Protein AF-A0A0F7C1M1-F1 (afdb_monomer_lite)

Foldseek 3Di:
DDPLLVVLLVQLLCCQEPVVDDSVVSLVVSCVVSVHDSVSSCVVNVVVVDGGPNVVVVVVVVVVVVVVVVVVVVVVD

Radius of gyration: 17.72 Å; chains: 1; bounding box: 53×18×41 Å

Organism: Brevibacillus laterosporus (NCBI:txid1465)

pLDDT: mean 86.51, std 11.96, range [52.06, 97.75]

Structure (mmCIF, N/CA/C/O backbone):
data_AF-A0A0F7C1M1-F1
#
_entry.id   AF-A0A0F7C1M1-F1
#
loop_
_atom_site.group_PDB
_atom_site.id
_atom_site.type_symbol
_atom_site.label_atom_id
_atom_site.label_alt_id
_atom_site.label_comp_id
_atom_site.label_asym_id
_atom_site.label_entity_id
_atom_site.label_seq_id
_atom_site.pdbx_PDB_ins_code
_atom_site.Cartn_x
_atom_site.Cartn_y
_atom_site.Cartn_z
_atom_site.occupancy
_atom_site.B_iso_or_equiv
_atom_site.auth_seq_id
_atom_site.auth_comp_id
_atom_site.auth_asym_id
_atom_site.auth_atom_id
_atom_site.pdbx_PDB_model_num
ATOM 1 N N . MET A 1 1 ? -18.290 -4.264 0.834 1.00 60.94 1 MET A N 1
ATOM 2 C CA . MET A 1 1 ? -16.861 -4.057 1.162 1.00 60.94 1 MET A CA 1
ATOM 3 C C . MET A 1 1 ? -16.790 -2.954 2.203 1.00 60.94 1 MET A C 1
ATOM 5 O O . MET A 1 1 ? -17.447 -1.941 2.005 1.00 60.94 1 MET A O 1
ATOM 9 N N . ASP A 1 2 ? -16.081 -3.162 3.312 1.00 81.69 2 ASP A N 1
ATOM 10 C CA . ASP A 1 2 ? -15.977 -2.157 4.378 1.00 81.69 2 ASP A CA 1
ATOM 11 C C . ASP A 1 2 ? -15.321 -0.864 3.845 1.00 81.69 2 ASP A C 1
ATOM 13 O O . ASP A 1 2 ? -14.333 -0.922 3.103 1.00 81.69 2 ASP A O 1
ATOM 17 N N . SER A 1 3 ? -15.871 0.303 4.203 1.00 90.69 3 SER A N 1
ATOM 18 C CA . SER A 1 3 ? -15.387 1.627 3.774 1.00 90.69 3 SER A CA 1
ATOM 19 C C . SER A 1 3 ? -13.901 1.811 4.091 1.00 90.69 3 SER A C 1
ATOM 21 O O . SER A 1 3 ? -13.147 2.369 3.290 1.00 90.69 3 SER A O 1
ATOM 23 N N . ASN A 1 4 ? -13.452 1.285 5.233 1.00 95.44 4 ASN A N 1
ATOM 24 C CA . ASN A 1 4 ? -12.055 1.376 5.649 1.00 95.44 4 ASN A CA 1
ATOM 25 C C . ASN A 1 4 ? -11.138 0.472 4.824 1.00 95.44 4 ASN A C 1
ATOM 27 O O . ASN A 1 4 ? -10.037 0.887 4.457 1.00 95.44 4 ASN A O 1
ATOM 31 N N . LEU A 1 5 ? -11.604 -0.725 4.462 1.00 95.06 5 LEU A N 1
ATOM 32 C CA . LEU A 1 5 ? -10.850 -1.634 3.605 1.00 95.06 5 LEU A CA 1
ATOM 33 C C . LEU A 1 5 ? -10.665 -1.031 2.208 1.00 95.06 5 LEU A C 1
ATOM 35 O O . LEU A 1 5 ? -9.539 -0.975 1.716 1.00 95.06 5 LEU A O 1
ATOM 39 N N . PHE A 1 6 ? -11.725 -0.489 1.607 1.00 95.19 6 PHE A N 1
ATOM 40 C CA . PHE A 1 6 ? -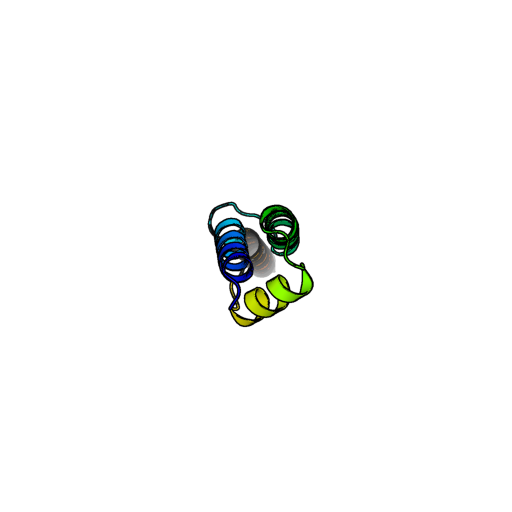11.629 0.176 0.304 1.00 95.19 6 PHE A CA 1
ATOM 41 C C . PHE A 1 6 ? -10.662 1.372 0.332 1.00 95.19 6 PHE A C 1
ATOM 43 O O . PHE A 1 6 ? -9.732 1.441 -0.476 1.00 95.19 6 PHE A O 1
ATOM 50 N N . LYS A 1 7 ? -10.807 2.273 1.316 1.00 97.06 7 LYS A N 1
ATOM 51 C CA . LYS A 1 7 ? -9.906 3.430 1.491 1.00 97.06 7 LYS A CA 1
ATOM 52 C C . LYS A 1 7 ? -8.453 3.006 1.703 1.00 97.06 7 LYS A C 1
ATOM 54 O O . LYS A 1 7 ? -7.540 3.667 1.206 1.00 97.06 7 LYS A O 1
ATOM 59 N N . SER A 1 8 ? -8.230 1.907 2.421 1.00 97.25 8 SER A N 1
ATOM 60 C CA . SER A 1 8 ? -6.886 1.387 2.658 1.00 97.25 8 SER A CA 1
ATOM 61 C C . SER A 1 8 ? -6.226 0.874 1.379 1.00 97.25 8 SER A C 1
ATOM 63 O O . SER A 1 8 ? -5.064 1.195 1.148 1.00 97.25 8 SER A O 1
ATOM 65 N N . ILE A 1 9 ? -6.963 0.175 0.510 1.00 96.19 9 ILE A N 1
ATOM 66 C CA . ILE A 1 9 ? -6.452 -0.322 -0.775 1.00 96.19 9 ILE A CA 1
ATOM 67 C C . ILE A 1 9 ? -6.122 0.850 -1.697 1.00 96.19 9 ILE A C 1
ATOM 69 O O . ILE A 1 9 ? -5.008 0.917 -2.212 1.00 96.19 9 ILE A O 1
ATOM 73 N N . LEU A 1 10 ? -7.023 1.832 -1.818 1.00 95.50 10 LEU A N 1
ATOM 74 C CA . LEU A 1 10 ? -6.769 3.033 -2.618 1.00 95.50 10 LEU A CA 1
ATOM 75 C C . LEU A 1 10 ? -5.537 3.806 -2.113 1.00 95.50 10 LEU A C 1
ATOM 77 O O . LEU A 1 10 ? -4.705 4.253 -2.903 1.00 95.50 10 LEU A O 1
ATOM 81 N N . SER A 1 11 ? -5.381 3.915 -0.789 1.00 96.56 11 SER A N 1
ATOM 82 C CA . SER A 1 11 ? -4.194 4.505 -0.156 1.00 96.56 11 SER A CA 1
ATOM 83 C C . SER A 1 11 ? -2.914 3.734 -0.491 1.00 96.56 11 SER A C 1
ATOM 85 O O . SER A 1 11 ? -1.888 4.364 -0.750 1.00 96.56 11 SER A O 1
ATOM 87 N N . VAL A 1 12 ? -2.948 2.395 -0.512 1.00 97.25 12 VAL A N 1
ATOM 88 C CA . VAL A 1 12 ? -1.792 1.584 -0.924 1.00 97.25 12 VAL A CA 1
ATOM 89 C C . VAL A 1 12 ? -1.422 1.863 -2.373 1.00 97.25 12 VAL A C 1
ATOM 91 O O . VAL A 1 12 ? -0.262 2.178 -2.638 1.00 97.25 12 VAL A O 1
ATOM 94 N N . CYS A 1 13 ? -2.393 1.804 -3.285 1.00 95.19 13 CYS A N 1
ATOM 95 C CA . CYS A 1 13 ? -2.166 2.037 -4.710 1.00 95.19 13 CYS A CA 1
ATOM 96 C C . CYS A 1 13 ? -1.523 3.407 -4.944 1.00 95.19 13 CYS A C 1
ATOM 98 O O . CYS A 1 13 ? -0.435 3.472 -5.510 1.00 95.19 13 CYS A O 1
ATOM 100 N N . LYS A 1 14 ? -2.106 4.477 -4.383 1.00 95.44 14 LYS A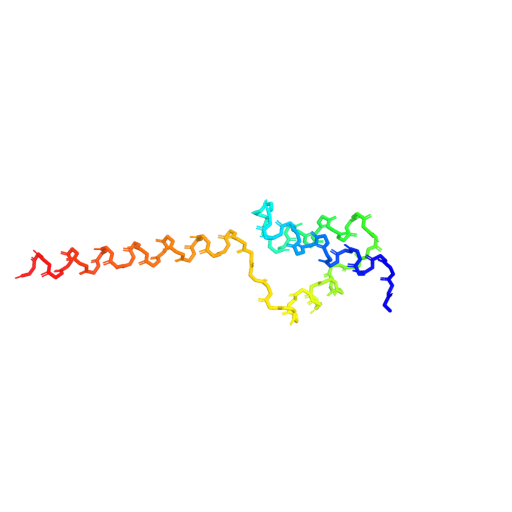 N 1
ATOM 101 C CA . LYS A 1 14 ? -1.564 5.840 -4.490 1.00 95.44 14 LYS A CA 1
ATOM 102 C C . LYS A 1 14 ? -0.124 5.946 -3.981 1.00 95.44 14 LYS A C 1
ATOM 104 O O . LYS A 1 14 ? 0.717 6.610 -4.578 1.00 95.44 14 LYS A O 1
ATOM 109 N N . ARG A 1 15 ? 0.192 5.290 -2.861 1.00 95.00 15 ARG A N 1
ATOM 110 C CA . ARG A 1 15 ? 1.552 5.304 -2.295 1.00 95.00 15 ARG A CA 1
ATOM 111 C C . ARG A 1 15 ? 2.561 4.582 -3.180 1.00 95.00 15 ARG A C 1
ATOM 113 O O . ARG A 1 15 ? 3.705 5.023 -3.266 1.00 95.00 15 ARG A O 1
ATOM 120 N N . MET A 1 16 ? 2.145 3.490 -3.811 1.00 94.38 16 MET A N 1
ATOM 121 C CA . MET A 1 16 ? 2.987 2.702 -4.707 1.00 94.38 16 MET A CA 1
ATOM 122 C C . MET A 1 16 ? 3.2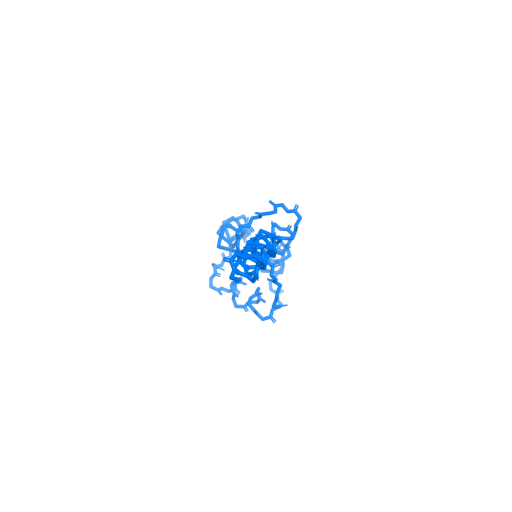40 3.404 -6.045 1.00 94.38 16 MET A C 1
ATOM 124 O O . MET A 1 16 ? 4.350 3.300 -6.568 1.00 94.38 16 MET A O 1
ATOM 128 N N . THR A 1 17 ? 2.244 4.099 -6.597 1.00 91.19 17 THR A N 1
ATOM 129 C CA . THR A 1 17 ? 2.337 4.742 -7.918 1.00 91.19 17 THR A CA 1
ATOM 130 C C . THR A 1 17 ? 2.906 6.155 -7.842 1.00 91.19 17 THR A C 1
ATOM 132 O O . THR A 1 17 ? 3.819 6.486 -8.595 1.00 91.19 17 THR A O 1
ATOM 135 N N . ASP A 1 18 ? 2.429 6.972 -6.900 1.00 90.06 18 ASP A N 1
ATOM 136 C CA . ASP A 1 18 ? 2.698 8.416 -6.907 1.00 90.06 18 ASP A CA 1
ATOM 137 C C . ASP A 1 18 ? 3.838 8.782 -5.956 1.00 90.06 18 ASP A C 1
ATOM 139 O O . ASP A 1 18 ? 4.615 9.695 -6.222 1.00 90.06 18 ASP A O 1
ATOM 143 N N . LEU A 1 19 ? 3.948 8.061 -4.836 1.00 87.94 19 LEU A N 1
ATOM 144 C CA . LEU A 1 19 ? 4.856 8.403 -3.735 1.00 87.94 19 LEU A CA 1
ATOM 145 C C . LEU A 1 19 ? 6.062 7.459 -3.614 1.00 87.94 19 LEU A C 1
ATOM 147 O O . LEU A 1 19 ? 6.801 7.519 -2.637 1.00 87.94 19 LEU A O 1
ATOM 151 N N . ASN A 1 20 ? 6.260 6.587 -4.602 1.00 87.88 20 ASN A N 1
ATOM 152 C CA . ASN A 1 20 ? 7.414 5.695 -4.731 1.00 87.88 20 ASN A CA 1
ATOM 153 C C . ASN A 1 20 ? 7.667 4.730 -3.548 1.00 87.88 20 ASN A C 1
ATOM 155 O O . ASN A 1 20 ? 8.792 4.271 -3.331 1.00 87.88 20 ASN A O 1
ATOM 159 N N . TYR A 1 21 ? 6.630 4.387 -2.778 1.00 91.00 21 TYR A N 1
ATOM 160 C CA . TYR A 1 21 ? 6.753 3.430 -1.674 1.00 91.00 21 TYR A CA 1
ATOM 161 C C . TYR A 1 21 ? 6.860 1.988 -2.181 1.00 91.00 21 TYR A C 1
ATOM 163 O O . TYR A 1 21 ? 6.332 1.622 -3.236 1.00 91.00 21 TYR A O 1
ATOM 171 N N . THR A 1 22 ? 7.500 1.127 -1.384 1.00 91.12 22 THR A N 1
ATOM 172 C CA . THR A 1 22 ? 7.403 -0.323 -1.596 1.00 91.12 22 THR A CA 1
ATOM 173 C C . THR A 1 22 ? 5.980 -0.803 -1.299 1.00 91.12 22 THR A C 1
ATOM 175 O O . THR A 1 22 ? 5.256 -0.198 -0.501 1.00 91.12 22 THR A O 1
ATOM 178 N N . LYS A 1 23 ? 5.581 -1.928 -1.908 1.00 93.19 23 LYS A N 1
ATOM 179 C CA . LYS A 1 23 ? 4.284 -2.566 -1.630 1.00 93.19 23 LYS A CA 1
ATOM 180 C C . LYS A 1 23 ? 4.113 -2.845 -0.128 1.00 93.19 23 LYS A C 1
ATOM 182 O O . LYS A 1 23 ? 3.067 -2.545 0.439 1.00 93.19 23 LYS A O 1
ATOM 187 N N . GLN A 1 24 ? 5.151 -3.367 0.527 1.00 94.38 24 GLN A N 1
ATOM 188 C CA . GLN A 1 24 ? 5.115 -3.717 1.948 1.00 94.38 24 GLN A CA 1
ATOM 189 C C . GLN A 1 24 ? 4.933 -2.487 2.851 1.00 94.38 24 GLN A C 1
ATOM 191 O O . GLN A 1 24 ? 4.074 -2.505 3.736 1.00 94.38 24 GLN A O 1
ATOM 196 N N . ASP A 1 25 ? 5.673 -1.403 2.602 1.00 95.75 25 ASP A N 1
ATOM 197 C CA . ASP A 1 25 ? 5.566 -0.176 3.401 1.00 95.75 25 ASP A CA 1
ATOM 198 C C . ASP A 1 25 ? 4.200 0.489 3.225 1.00 95.75 25 ASP A C 1
ATOM 200 O O . ASP A 1 25 ? 3.557 0.882 4.203 1.00 95.75 25 ASP A O 1
ATOM 204 N N . ALA A 1 26 ? 3.717 0.562 1.982 1.00 96.44 26 ALA A N 1
ATOM 205 C CA . ALA A 1 26 ? 2.408 1.120 1.674 1.00 96.44 26 ALA A CA 1
ATOM 206 C C . ALA A 1 26 ? 1.284 0.357 2.401 1.00 96.44 26 ALA A C 1
ATOM 208 O O . ALA A 1 26 ? 0.400 0.991 2.993 1.00 96.44 26 ALA A O 1
ATOM 209 N N . ILE A 1 27 ? 1.347 -0.983 2.414 1.00 97.12 27 ILE A N 1
ATOM 210 C CA . ILE A 1 27 ? 0.403 -1.853 3.133 1.00 97.12 27 ILE A CA 1
ATOM 211 C C . ILE A 1 27 ? 0.479 -1.610 4.641 1.00 97.12 27 ILE A C 1
ATOM 213 O O . ILE A 1 27 ? -0.556 -1.380 5.264 1.00 97.12 27 ILE A O 1
ATOM 217 N N . LYS A 1 28 ? 1.678 -1.602 5.235 1.00 97.75 28 LYS A N 1
ATOM 218 C CA . LYS A 1 28 ? 1.864 -1.405 6.683 1.00 97.75 28 LYS A CA 1
ATOM 219 C C . LYS A 1 28 ? 1.303 -0.060 7.156 1.00 97.75 28 LYS A C 1
ATOM 221 O O . LYS A 1 28 ? 0.588 -0.005 8.157 1.00 97.75 28 LYS A O 1
ATOM 226 N N . ILE A 1 29 ? 1.586 1.016 6.418 1.00 97.31 29 ILE A N 1
ATOM 227 C CA . ILE A 1 29 ? 1.098 2.368 6.726 1.00 97.31 29 ILE A CA 1
ATOM 228 C C . ILE A 1 29 ? -0.429 2.434 6.602 1.00 97.31 29 ILE A C 1
ATOM 230 O O . ILE A 1 29 ? -1.101 2.973 7.484 1.00 97.31 29 ILE A O 1
ATOM 234 N N . SER A 1 30 ? -0.989 1.879 5.524 1.00 96.88 30 SER A N 1
ATOM 235 C CA . SER A 1 30 ? -2.434 1.937 5.269 1.00 96.88 30 SER A CA 1
ATOM 236 C C . SER A 1 30 ? -3.222 1.073 6.258 1.00 96.88 30 SER A C 1
ATOM 238 O O . SER A 1 30 ? -4.235 1.531 6.781 1.00 96.88 30 SER A O 1
ATOM 240 N N . ALA A 1 31 ? -2.714 -0.113 6.605 1.00 97.38 31 ALA A N 1
ATOM 241 C CA . ALA A 1 31 ? -3.285 -0.983 7.634 1.00 97.38 31 ALA A CA 1
ATOM 242 C C . ALA A 1 31 ? -3.416 -0.260 8.981 1.00 97.38 31 ALA A C 1
ATOM 244 O O . ALA A 1 31 ? -4.496 -0.223 9.572 1.00 97.38 31 ALA A O 1
ATOM 245 N N . LYS A 1 32 ? -2.335 0.397 9.427 1.00 97.25 32 LYS A N 1
ATOM 246 C CA . LYS A 1 32 ? -2.327 1.174 10.674 1.00 97.25 32 LYS A CA 1
ATOM 247 C C . LYS A 1 32 ? -3.306 2.352 10.623 1.00 97.25 32 LYS A C 1
ATOM 249 O O . LYS A 1 32 ? -4.029 2.577 11.587 1.00 97.25 32 LYS A O 1
ATOM 254 N N . LYS A 1 33 ? -3.343 3.094 9.509 1.00 97.00 33 LYS A N 1
ATOM 255 C CA . LYS A 1 33 ? -4.188 4.292 9.355 1.00 97.00 33 LYS A CA 1
ATOM 256 C C . LYS A 1 33 ? -5.684 3.972 9.380 1.00 97.00 33 LYS A C 1
ATOM 258 O O . LYS A 1 33 ? -6.445 4.705 10.000 1.00 97.00 33 LYS A O 1
ATOM 263 N N . PHE A 1 34 ? -6.098 2.909 8.695 1.00 96.44 34 PHE A N 1
ATOM 264 C CA . PHE A 1 34 ? -7.513 2.569 8.508 1.00 96.44 34 PHE A CA 1
ATOM 265 C C . PHE A 1 34 ? -7.997 1.431 9.416 1.00 96.44 34 PHE A C 1
ATOM 267 O O . PHE A 1 34 ? -9.138 1.004 9.282 1.00 96.44 34 PHE A O 1
ATOM 274 N N . LYS A 1 35 ? -7.153 0.966 10.351 1.00 95.44 35 LYS A N 1
ATOM 275 C CA . LYS A 1 35 ? -7.462 -0.098 11.323 1.00 95.44 35 LYS A CA 1
ATOM 276 C C . LYS A 1 35 ? -7.968 -1.390 10.662 1.00 95.44 35 LYS A C 1
ATOM 278 O O . LYS A 1 35 ? -8.923 -2.002 11.121 1.00 95.44 35 LYS A O 1
ATOM 283 N N . VAL A 1 36 ? -7.307 -1.801 9.584 1.00 95.25 36 VAL A N 1
ATOM 284 C CA . VAL A 1 36 ? -7.603 -3.032 8.830 1.00 95.25 36 VAL A CA 1
ATOM 285 C C . VAL A 1 36 ? -6.367 -3.918 8.757 1.00 95.25 36 VAL A C 1
ATOM 287 O O . VAL A 1 36 ? -5.238 -3.443 8.910 1.00 95.25 36 VAL A O 1
ATOM 290 N N . THR A 1 37 ? -6.558 -5.217 8.532 1.00 96.44 37 THR A N 1
ATOM 291 C CA . THR A 1 37 ? -5.437 -6.160 8.550 1.00 96.44 37 THR A CA 1
ATOM 292 C C . THR A 1 37 ? -4.578 -6.043 7.289 1.00 96.44 37 THR A C 1
ATOM 294 O O . THR A 1 37 ? -5.065 -5.842 6.175 1.00 96.44 37 THR A O 1
ATOM 297 N N . GLN A 1 38 ? -3.264 -6.231 7.441 1.00 97.31 38 GLN A N 1
ATOM 298 C CA . GLN A 1 38 ? -2.346 -6.248 6.295 1.00 97.31 38 GLN A CA 1
ATOM 299 C C . GLN A 1 38 ? -2.671 -7.390 5.320 1.00 97.31 38 GLN A C 1
ATOM 301 O O . GLN A 1 38 ? -2.511 -7.227 4.112 1.00 97.31 38 GLN A O 1
ATOM 306 N N . LYS A 1 39 ? -3.148 -8.533 5.839 1.00 96.56 39 LYS A N 1
ATOM 307 C CA . LYS A 1 39 ? -3.506 -9.719 5.050 1.00 96.56 39 LYS A CA 1
ATOM 308 C C . LYS A 1 39 ? -4.645 -9.424 4.075 1.00 96.56 39 LYS A C 1
ATOM 310 O O . LYS A 1 39 ? -4.549 -9.794 2.907 1.00 96.56 39 LYS A O 1
ATOM 315 N N . GLU A 1 40 ? -5.692 -8.740 4.532 1.00 94.25 40 GLU A N 1
ATOM 316 C CA . GLU A 1 40 ? -6.821 -8.373 3.675 1.00 94.25 40 GLU A CA 1
ATOM 317 C C . GLU A 1 40 ? -6.401 -7.386 2.594 1.00 94.25 40 GLU A C 1
ATOM 319 O O . GLU A 1 40 ? -6.671 -7.623 1.421 1.00 94.25 40 GLU A O 1
ATOM 324 N N . ILE A 1 41 ? -5.668 -6.331 2.959 1.00 95.75 41 ILE A N 1
ATOM 325 C CA . ILE A 1 41 ? -5.174 -5.351 1.985 1.00 95.75 41 ILE A CA 1
ATOM 326 C C . ILE A 1 41 ? -4.303 -6.035 0.928 1.00 95.75 41 ILE A C 1
ATOM 328 O O . ILE A 1 41 ? -4.508 -5.826 -0.267 1.00 95.75 41 ILE A O 1
ATOM 332 N N . LYS A 1 42 ? -3.358 -6.882 1.361 1.00 95.56 42 LYS A N 1
ATOM 333 C CA . LYS A 1 42 ? -2.446 -7.607 0.471 1.00 95.56 42 LYS A CA 1
ATOM 334 C C . LYS A 1 42 ? -3.209 -8.457 -0.542 1.00 95.56 42 LYS A C 1
ATOM 336 O O . LYS A 1 42 ? -2.873 -8.404 -1.717 1.00 95.56 42 LYS A O 1
ATOM 341 N N . LYS A 1 43 ? -4.257 -9.175 -0.114 1.00 95.25 43 LYS A N 1
ATOM 342 C CA . LYS A 1 43 ? -5.102 -9.982 -1.010 1.00 95.25 43 LYS A CA 1
ATOM 343 C C . LYS A 1 43 ? -5.624 -9.150 -2.185 1.00 95.25 43 LYS A C 1
ATOM 345 O O . LYS A 1 43 ? -5.471 -9.564 -3.327 1.00 95.25 43 LYS A O 1
ATOM 350 N N . TYR A 1 44 ? -6.211 -7.983 -1.921 1.00 94.69 44 TYR A N 1
ATOM 351 C CA . TYR A 1 44 ? -6.785 -7.148 -2.982 1.00 94.69 44 TYR A CA 1
ATOM 352 C C . TYR A 1 44 ? -5.723 -6.430 -3.814 1.00 94.69 44 TYR A C 1
ATOM 354 O O . TYR A 1 44 ? -5.843 -6.369 -5.030 1.00 94.69 44 TYR A O 1
ATOM 362 N N . VAL A 1 45 ? -4.663 -5.923 -3.184 1.00 93.00 45 VAL A N 1
ATOM 363 C CA . VAL A 1 45 ? -3.563 -5.258 -3.899 1.00 93.00 45 VAL A CA 1
ATOM 364 C C . VAL A 1 45 ? -2.846 -6.229 -4.839 1.00 93.00 45 VAL A C 1
ATOM 366 O O . VAL A 1 45 ? -2.476 -5.839 -5.943 1.00 93.00 45 VAL A O 1
ATOM 369 N N . ASP A 1 46 ? -2.676 -7.489 -4.435 1.00 93.62 46 ASP A N 1
ATOM 370 C CA . ASP A 1 46 ? -2.097 -8.523 -5.294 1.00 93.62 46 ASP A CA 1
ATOM 371 C C . ASP A 1 46 ? -3.036 -8.883 -6.459 1.00 93.62 46 ASP A C 1
ATOM 373 O O . ASP A 1 46 ? -2.562 -9.009 -7.584 1.00 93.62 46 ASP A O 1
ATOM 377 N N . LEU A 1 47 ? -4.355 -8.954 -6.230 1.00 94.62 47 LEU A N 1
ATOM 378 C CA . LEU A 1 47 ? -5.349 -9.180 -7.292 1.00 94.62 47 LEU A CA 1
ATOM 379 C C . LEU A 1 47 ? -5.401 -8.048 -8.327 1.00 94.62 47 LEU A C 1
ATOM 381 O O . LEU A 1 47 ? -5.675 -8.304 -9.494 1.00 94.62 47 LEU A O 1
ATOM 385 N N . LEU A 1 48 ? -5.134 -6.805 -7.917 1.00 91.25 48 LEU A N 1
ATOM 386 C CA . LEU A 1 48 ? -5.107 -5.655 -8.825 1.00 91.25 48 LEU A CA 1
ATOM 387 C C . LEU A 1 48 ? -3.890 -5.657 -9.763 1.00 91.25 48 LEU A C 1
ATOM 389 O O . LEU A 1 48 ? -3.890 -4.915 -10.740 1.00 91.25 48 LEU A O 1
ATOM 393 N N . GLY A 1 49 ? -2.841 -6.432 -9.467 1.00 87.62 49 GLY A N 1
ATOM 394 C CA . GLY A 1 49 ? -1.659 -6.540 -10.330 1.00 87.62 49 GLY A CA 1
ATOM 395 C C . GLY A 1 49 ? -0.843 -5.248 -10.487 1.00 87.62 49 GLY A C 1
ATOM 396 O O . GLY A 1 49 ? 0.017 -5.173 -11.359 1.00 87.62 49 GLY A O 1
ATOM 397 N N . ILE A 1 50 ? -1.083 -4.227 -9.657 1.00 85.06 50 ILE A N 1
ATOM 398 C CA . ILE A 1 50 ? -0.396 -2.933 -9.763 1.00 85.06 50 ILE A CA 1
ATOM 399 C C . ILE A 1 50 ? 1.050 -3.071 -9.267 1.00 85.06 50 ILE A C 1
ATOM 401 O O . ILE A 1 50 ? 1.306 -3.420 -8.108 1.00 85.06 50 ILE A O 1
ATOM 405 N N . GLU A 1 51 ? 2.005 -2.755 -10.139 1.00 84.94 51 GLU A N 1
ATOM 406 C CA . GLU A 1 51 ? 3.423 -2.651 -9.796 1.00 84.94 51 GLU A CA 1
ATOM 407 C C . GLU A 1 51 ? 3.734 -1.275 -9.178 1.00 84.94 51 GLU A C 1
ATOM 409 O O . GLU A 1 51 ? 3.171 -0.255 -9.576 1.00 84.94 51 GLU A O 1
ATOM 414 N N . SER A 1 52 ? 4.640 -1.217 -8.193 1.00 84.62 52 SER A N 1
ATOM 415 C CA . SER A 1 52 ? 5.083 0.078 -7.667 1.00 84.62 52 SER A CA 1
ATOM 416 C C . SER A 1 52 ? 6.003 0.779 -8.660 1.00 84.62 52 SER A C 1
ATOM 418 O O . SER A 1 52 ? 6.827 0.142 -9.321 1.00 84.62 52 SER A O 1
ATOM 420 N N . LYS A 1 53 ? 5.931 2.112 -8.701 1.00 85.94 53 LYS A N 1
ATOM 421 C CA . LYS A 1 53 ? 6.820 2.940 -9.524 1.00 85.94 53 LYS A CA 1
ATOM 422 C C . LYS A 1 53 ? 8.292 2.609 -9.266 1.00 85.94 53 LYS A C 1
ATOM 424 O O . LYS A 1 53 ? 9.048 2.406 -10.209 1.00 85.94 53 LYS A O 1
ATOM 429 N N . ARG A 1 54 ? 8.653 2.402 -7.996 1.00 82.88 54 ARG A N 1
ATOM 430 C CA . ARG A 1 54 ? 10.007 2.025 -7.570 1.00 82.88 54 ARG A CA 1
ATOM 431 C C . ARG A 1 54 ? 10.478 0.732 -8.222 1.00 82.88 54 ARG A C 1
ATOM 433 O O . ARG A 1 54 ? 11.630 0.620 -8.633 1.00 82.88 54 ARG A O 1
ATOM 440 N N . TYR A 1 55 ? 9.590 -0.256 -8.295 1.00 84.00 55 TYR A N 1
ATOM 441 C CA . TYR A 1 55 ? 9.898 -1.537 -8.911 1.00 84.00 55 TYR A CA 1
ATOM 442 C C . TYR A 1 55 ? 10.098 -1.384 -10.423 1.00 84.00 55 TYR A C 1
ATOM 444 O O . TYR A 1 55 ? 11.096 -1.870 -10.955 1.00 84.00 55 TYR A O 1
ATOM 452 N N . ILE A 1 56 ? 9.228 -0.624 -11.091 1.00 85.31 56 ILE A N 1
ATOM 453 C CA . ILE A 1 56 ? 9.340 -0.321 -12.525 1.00 85.31 56 ILE A CA 1
ATOM 454 C C . ILE A 1 56 ? 10.655 0.414 -12.833 1.00 85.31 56 ILE A C 1
ATOM 456 O O . ILE A 1 56 ? 11.367 0.041 -13.765 1.00 85.31 56 ILE A O 1
ATOM 460 N N . GLU A 1 57 ? 11.013 1.424 -12.039 1.00 84.88 57 GLU A N 1
ATOM 461 C CA . GLU A 1 57 ? 12.270 2.169 -12.182 1.00 84.88 57 GLU A CA 1
ATOM 462 C C . GLU A 1 57 ? 13.487 1.255 -12.002 1.00 84.88 57 GLU A C 1
ATOM 464 O O . GLU A 1 57 ? 14.395 1.268 -12.832 1.00 84.88 57 GLU A O 1
ATOM 469 N N . SER A 1 58 ? 13.480 0.382 -10.988 1.00 82.12 58 SER A N 1
ATOM 470 C CA . SER A 1 58 ? 14.571 -0.579 -10.779 1.00 82.12 58 SER A CA 1
ATOM 471 C C . SER A 1 58 ? 14.720 -1.587 -11.926 1.00 82.12 58 SER A C 1
ATOM 473 O O . SER A 1 58 ? 15.845 -1.873 -12.341 1.00 82.12 58 SER A O 1
ATOM 475 N N . LYS A 1 59 ? 13.604 -2.075 -12.491 1.00 83.38 59 LYS A N 1
ATOM 476 C CA . LYS A 1 59 ? 13.602 -2.938 -13.683 1.00 83.38 59 LYS A CA 1
ATOM 477 C C . LYS A 1 59 ? 14.252 -2.227 -14.866 1.00 83.38 59 LYS A C 1
ATOM 479 O O . LYS A 1 59 ? 15.118 -2.815 -15.508 1.00 83.38 59 LYS A O 1
ATOM 484 N N . LYS A 1 60 ? 13.866 -0.973 -15.133 1.00 77.00 60 LYS A N 1
ATOM 485 C CA . LYS A 1 60 ? 14.447 -0.174 -16.222 1.00 77.00 60 LYS A CA 1
ATOM 486 C C . LYS A 1 60 ? 15.959 -0.080 -16.069 1.00 77.00 60 LYS A C 1
ATOM 488 O O . LYS A 1 60 ? 16.660 -0.511 -16.973 1.00 77.00 60 LYS A O 1
ATOM 493 N N . THR A 1 61 ? 16.452 0.358 -14.911 1.00 75.38 61 THR A N 1
ATOM 494 C CA . THR A 1 61 ? 17.895 0.474 -14.641 1.00 75.38 61 THR A CA 1
ATOM 495 C C . THR A 1 61 ? 18.638 -0.849 -14.835 1.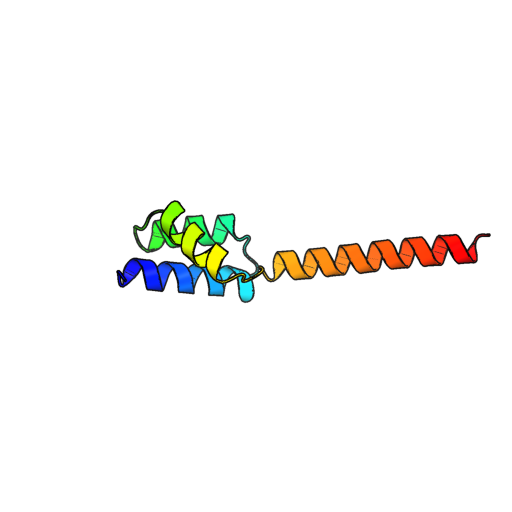00 75.38 61 THR A C 1
ATOM 497 O O . THR A 1 61 ? 19.727 -0.873 -15.410 1.00 75.38 61 THR A O 1
ATOM 500 N N . PHE A 1 62 ? 18.055 -1.964 -14.388 1.00 75.12 62 PHE A N 1
ATOM 501 C CA . PHE A 1 62 ? 18.651 -3.287 -14.569 1.00 75.12 62 PHE A CA 1
ATOM 502 C C . PHE A 1 62 ? 18.753 -3.683 -16.050 1.00 75.12 62 PHE A C 1
ATOM 504 O O . PHE A 1 62 ? 19.799 -4.165 -16.489 1.00 75.12 62 PHE A O 1
ATOM 511 N N . LEU A 1 63 ? 17.694 -3.449 -16.830 1.00 72.25 63 LEU A N 1
ATOM 512 C CA . LEU A 1 63 ? 17.675 -3.704 -18.272 1.00 72.25 63 LEU A CA 1
ATOM 513 C C . LEU A 1 63 ? 18.715 -2.858 -19.011 1.00 72.25 63 LEU A C 1
ATOM 515 O O . LEU A 1 63 ? 19.484 -3.415 -19.793 1.00 72.25 63 LEU A O 1
ATOM 519 N N . THR A 1 64 ? 18.807 -1.556 -18.728 1.00 70.56 64 THR A N 1
ATOM 520 C CA . THR A 1 64 ? 19.806 -0.686 -19.369 1.00 70.56 64 THR A CA 1
ATOM 521 C C . THR A 1 64 ? 21.226 -1.148 -19.060 1.00 70.56 64 THR A C 1
ATOM 523 O O . THR A 1 64 ? 22.051 -1.232 -19.965 1.00 70.56 64 THR A O 1
ATOM 526 N N . LYS A 1 65 ? 21.506 -1.522 -17.803 1.00 75.19 65 LYS A N 1
ATOM 527 C CA . LYS A 1 65 ? 22.825 -2.029 -17.400 1.00 75.19 65 LYS A CA 1
ATOM 528 C C . LYS A 1 65 ? 23.176 -3.343 -18.104 1.00 75.19 65 LYS A C 1
ATOM 530 O O . LYS A 1 65 ? 24.306 -3.515 -18.547 1.00 75.19 65 LYS A O 1
ATOM 535 N N . LYS A 1 66 ? 22.215 -4.264 -18.237 1.00 71.12 66 LYS A N 1
ATOM 536 C CA . LYS A 1 66 ? 22.423 -5.544 -18.932 1.00 71.12 66 LYS A CA 1
ATOM 537 C C . LYS A 1 66 ? 22.693 -5.340 -20.425 1.00 71.12 66 LYS A C 1
ATOM 539 O O . LYS A 1 66 ? 23.585 -5.981 -20.973 1.00 71.12 66 LYS A O 1
ATOM 544 N N . ILE A 1 67 ? 21.948 -4.440 -21.064 1.00 73.00 67 ILE A N 1
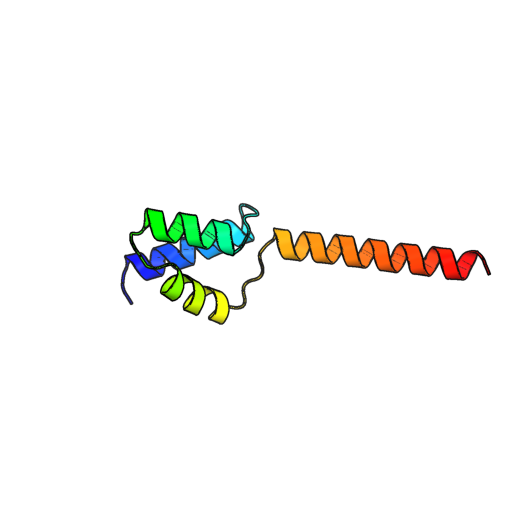ATOM 545 C CA . ILE A 1 67 ? 22.133 -4.096 -22.476 1.00 73.00 67 ILE A CA 1
ATOM 546 C C . ILE A 1 67 ? 23.509 -3.452 -22.691 1.00 73.00 67 ILE A C 1
ATOM 548 O O . ILE A 1 67 ? 24.253 -3.923 -23.544 1.00 73.00 67 ILE A O 1
ATOM 552 N N . GLY A 1 68 ? 23.894 -2.465 -21.873 1.00 69.62 68 GLY A N 1
ATOM 553 C CA . GLY A 1 68 ? 25.214 -1.822 -21.952 1.00 69.62 68 GLY A CA 1
ATOM 554 C C . GLY A 1 68 ? 26.378 -2.814 -21.839 1.00 69.62 68 GLY A C 1
ATOM 555 O O . GLY A 1 68 ? 27.247 -2.836 -22.702 1.00 69.62 68 GLY A O 1
ATOM 556 N N . LEU A 1 69 ? 26.324 -3.727 -20.862 1.00 69.62 69 LEU A N 1
ATOM 557 C CA . LEU A 1 69 ? 27.322 -4.799 -20.701 1.00 69.62 69 LEU A CA 1
ATOM 558 C C . LEU A 1 69 ? 27.385 -5.769 -21.894 1.00 69.62 69 LEU A C 1
ATOM 560 O O . LEU A 1 69 ? 28.410 -6.406 -22.122 1.00 69.62 69 LEU A O 1
ATOM 564 N N . THR A 1 70 ? 26.284 -5.933 -22.631 1.00 65.56 70 THR A N 1
ATOM 565 C CA . THR A 1 70 ? 26.247 -6.802 -23.818 1.00 65.56 70 THR A CA 1
ATOM 566 C C . THR A 1 70 ? 2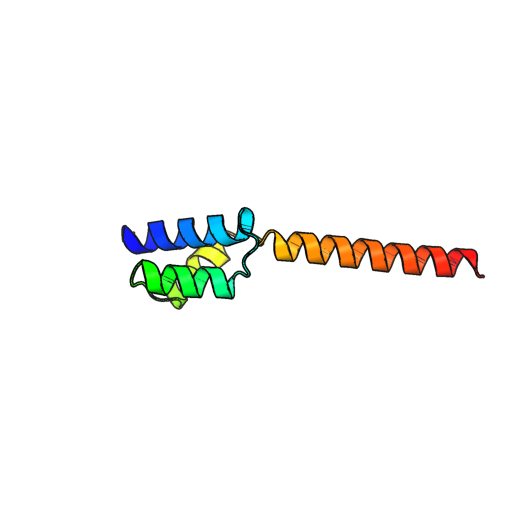6.892 -6.104 -25.017 1.00 65.56 70 THR A C 1
ATOM 568 O O . THR A 1 70 ? 27.669 -6.730 -25.730 1.00 65.56 70 THR A O 1
ATOM 571 N N . TYR A 1 71 ? 26.640 -4.803 -25.201 1.00 61.75 71 TYR A N 1
ATOM 572 C CA . TYR A 1 71 ? 27.293 -4.003 -26.242 1.00 61.75 71 TYR A CA 1
ATOM 573 C C . TYR A 1 71 ? 28.806 -3.883 -26.032 1.00 61.75 71 TYR A C 1
ATOM 575 O O . TYR A 1 71 ? 29.554 -3.985 -26.998 1.00 61.75 71 TYR A O 1
ATOM 583 N N . GLU A 1 72 ? 29.279 -3.708 -24.796 1.00 67.94 72 GLU A N 1
ATOM 584 C CA . GLU A 1 72 ? 30.722 -3.664 -24.515 1.00 67.94 72 GLU A CA 1
ATOM 585 C C . GLU A 1 72 ? 31.422 -4.988 -24.844 1.00 67.94 72 GLU A C 1
ATOM 587 O O . GLU A 1 72 ? 32.540 -4.963 -25.345 1.00 67.94 72 GLU A O 1
ATOM 592 N N . ARG A 1 73 ? 30.767 -6.138 -24.626 1.00 62.69 73 ARG A N 1
ATOM 593 C CA . ARG A 1 73 ? 31.325 -7.445 -25.008 1.00 62.69 73 ARG A CA 1
ATOM 594 C C . ARG A 1 73 ? 31.457 -7.617 -26.518 1.00 62.69 73 ARG A C 1
ATOM 596 O O . ARG A 1 73 ? 32.494 -8.065 -26.966 1.00 62.69 73 ARG A O 1
ATOM 603 N N . ILE A 1 74 ? 30.442 -7.227 -27.292 1.00 68.06 74 ILE A N 1
ATOM 604 C CA . ILE A 1 74 ? 30.459 -7.376 -28.760 1.00 68.06 74 ILE A CA 1
ATOM 605 C C . ILE A 1 74 ? 31.538 -6.496 -29.415 1.00 68.06 74 ILE A C 1
ATOM 607 O O . ILE A 1 74 ? 32.049 -6.854 -30.464 1.00 68.06 74 ILE A O 1
ATOM 611 N N . ASN A 1 75 ? 31.871 -5.343 -28.825 1.00 60.75 75 ASN A N 1
ATOM 612 C CA . ASN A 1 75 ? 32.830 -4.393 -29.404 1.00 60.75 75 ASN A CA 1
ATOM 613 C C . ASN A 1 75 ? 34.281 -4.582 -28.918 1.00 60.75 75 ASN A C 1
ATOM 615 O O . ASN A 1 75 ? 35.142 -3.794 -29.304 1.00 60.75 75 ASN A O 1
ATOM 619 N N . ASN A 1 76 ? 34.546 -5.554 -28.039 1.00 59.25 76 ASN A N 1
ATOM 620 C CA . ASN A 1 76 ? 35.894 -5.865 -27.543 1.00 59.25 76 ASN A CA 1
ATOM 621 C C . ASN A 1 76 ? 36.408 -7.248 -28.001 1.00 59.25 76 ASN A C 1
ATOM 623 O O . ASN A 1 76 ? 37.499 -7.631 -27.581 1.00 59.25 76 ASN A O 1
ATOM 627 N N . ASP A 1 77 ? 35.653 -7.952 -28.852 1.00 52.06 77 ASP A N 1
ATOM 628 C CA . ASP A 1 77 ? 36.056 -9.170 -29.579 1.00 52.06 77 ASP A CA 1
ATOM 629 C C . ASP A 1 77 ? 36.244 -8.843 -31.074 1.00 52.06 77 ASP A C 1
ATOM 631 O O . ASP A 1 77 ? 37.128 -9.459 -31.714 1.00 52.06 77 ASP A O 1
#

Secondary structure (DSSP, 8-state):
--HHHHHHHHHHHHHHHTS---HHHHHHHHHHHHT--HHHHHHHHHHTTPPPHHHHHHHHHHHHHHHHHHHHHHT--

Sequence (77 aa):
MDSNLFKSILSVCKRMTDLNYTKQDAIKISAKKFKVTQKEIKKYVDLLGIESKRYIESKKTFLTKKIGLTYERINND